Protein AF-A0A9W6PJT9-F1 (afdb_monomer_lite)

Structure (mmCIF, N/CA/C/O backbone):
data_AF-A0A9W6PJT9-F1
#
_entry.id   AF-A0A9W6PJT9-F1
#
loop_
_atom_site.group_PDB
_atom_site.id
_atom_site.type_symbol
_atom_site.label_atom_id
_atom_site.label_alt_id
_atom_site.label_comp_id
_atom_site.label_asym_id
_atom_site.label_entity_id
_atom_site.label_seq_id
_atom_site.pdbx_PDB_ins_code
_atom_site.Cartn_x
_atom_site.Cartn_y
_atom_site.Cartn_z
_atom_site.occupancy
_atom_site.B_iso_or_equiv
_atom_site.auth_seq_id
_atom_site.auth_comp_id
_atom_site.auth_asym_id
_atom_site.auth_atom_id
_atom_site.pdbx_PDB_model_num
ATOM 1 N N . MET A 1 1 ? -19.408 23.220 12.952 1.00 41.59 1 MET A N 1
ATOM 2 C CA . MET A 1 1 ? -18.026 22.718 12.835 1.00 41.59 1 MET A CA 1
ATOM 3 C C . MET A 1 1 ? -18.045 21.316 13.387 1.00 41.59 1 MET A C 1
ATOM 5 O O . MET A 1 1 ? -18.007 21.157 14.599 1.00 41.59 1 MET A O 1
ATOM 9 N N . THR A 1 2 ? -18.226 20.328 12.523 1.00 40.91 2 THR A N 1
ATOM 10 C CA . THR A 1 2 ? -18.274 18.939 12.970 1.00 40.91 2 THR A CA 1
ATOM 11 C C . THR A 1 2 ? -17.850 18.066 11.808 1.00 40.91 2 THR A C 1
ATOM 13 O O . THR A 1 2 ? -18.674 17.596 11.044 1.00 40.91 2 THR A O 1
ATOM 16 N N . ASP A 1 3 ? -16.543 17.905 11.677 1.00 43.69 3 ASP A N 1
ATOM 17 C CA . ASP A 1 3 ? -15.998 16.622 11.276 1.00 43.69 3 ASP A CA 1
ATOM 18 C C . ASP A 1 3 ? -14.969 16.288 12.339 1.00 43.69 3 ASP A C 1
ATOM 20 O O . ASP A 1 3 ? -13.822 16.737 12.326 1.00 43.69 3 ASP A O 1
ATOM 24 N N . THR A 1 4 ? -15.441 15.557 13.345 1.00 45.91 4 THR A N 1
ATOM 25 C CA . THR A 1 4 ? -14.575 14.762 14.199 1.00 45.91 4 THR A CA 1
ATOM 26 C C . THR A 1 4 ? -14.003 13.696 13.280 1.00 45.91 4 THR A C 1
ATOM 28 O O . THR A 1 4 ? -14.532 12.593 13.190 1.00 45.91 4 THR A O 1
ATOM 31 N N . GLY A 1 5 ? -12.966 14.068 12.529 1.00 44.97 5 GLY A N 1
ATOM 32 C CA . GLY A 1 5 ? -12.122 13.134 11.820 1.00 44.97 5 GLY A CA 1
ATOM 33 C C . GLY A 1 5 ? -11.509 12.248 12.883 1.00 44.97 5 GLY A C 1
ATOM 34 O O . GLY A 1 5 ? -10.502 12.601 13.493 1.00 44.97 5 GLY A O 1
ATOM 35 N N . THR A 1 6 ? -12.179 11.136 13.171 1.00 43.81 6 THR A N 1
ATOM 36 C CA . THR A 1 6 ? -11.587 10.003 13.850 1.00 43.81 6 THR A CA 1
ATOM 37 C C . THR A 1 6 ? -10.372 9.666 13.007 1.00 43.81 6 THR A C 1
ATOM 39 O O . THR A 1 6 ? -10.489 9.070 11.940 1.00 43.81 6 THR A O 1
ATOM 42 N N . THR A 1 7 ? -9.203 10.130 13.439 1.00 46.38 7 THR A N 1
ATOM 43 C CA . THR A 1 7 ? -7.914 9.611 13.015 1.00 46.38 7 THR A CA 1
ATOM 44 C C . THR A 1 7 ? -7.902 8.164 13.475 1.00 46.38 7 THR A C 1
ATOM 46 O O . THR A 1 7 ? -7.379 7.829 14.538 1.00 46.38 7 THR A O 1
ATOM 49 N N . ALA A 1 8 ? -8.582 7.314 12.698 1.00 49.00 8 ALA A N 1
ATOM 50 C CA . ALA A 1 8 ? -8.4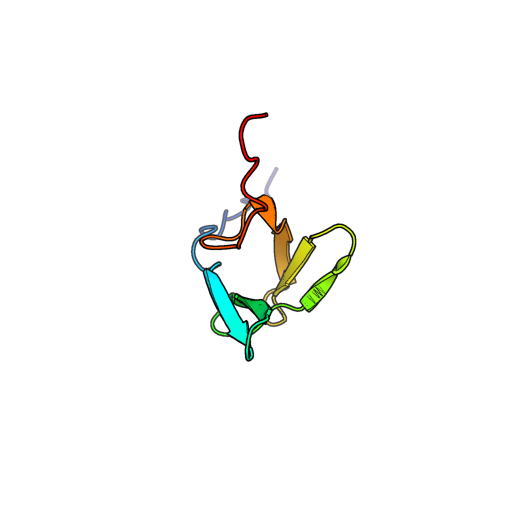20 5.882 12.738 1.00 49.00 8 ALA A CA 1
ATOM 51 C C . ALA A 1 8 ? -6.912 5.669 12.752 1.00 49.00 8 ALA A C 1
ATOM 53 O O . ALA A 1 8 ? -6.177 6.230 11.934 1.00 49.00 8 ALA A O 1
ATOM 54 N N . GLN A 1 9 ? -6.457 5.022 13.816 1.00 49.41 9 GLN A N 1
ATOM 55 C CA . GLN A 1 9 ? -5.056 4.771 14.070 1.00 49.41 9 GLN A CA 1
ATOM 56 C C . GLN A 1 9 ? -4.416 4.286 12.761 1.00 49.41 9 GLN A C 1
ATOM 58 O O . GLN A 1 9 ? -4.871 3.311 12.172 1.00 49.41 9 GLN A O 1
ATOM 63 N N . ARG A 1 10 ? -3.403 5.017 12.280 1.00 54.47 10 ARG A N 1
ATOM 64 C CA . ARG A 1 10 ? -2.606 4.757 11.063 1.00 54.47 10 ARG A CA 1
ATOM 65 C C . ARG A 1 10 ? -1.814 3.429 11.128 1.00 54.47 10 ARG A C 1
ATOM 67 O O . ARG A 1 10 ? -0.693 3.352 10.634 1.00 54.47 10 ARG A O 1
ATOM 74 N N . THR A 1 11 ? -2.301 2.412 11.829 1.00 63.03 11 THR A N 1
ATOM 75 C CA . THR A 1 11 ? -1.439 1.414 12.478 1.00 63.03 11 THR A CA 1
ATOM 76 C C . THR A 1 11 ? -1.319 0.069 11.785 1.00 63.03 11 THR A C 1
ATOM 78 O O . THR A 1 11 ? -0.463 -0.704 12.197 1.00 63.03 11 THR A O 1
ATOM 81 N N . ASP A 1 12 ? -2.054 -0.206 10.708 1.00 82.62 12 ASP A N 1
ATOM 82 C CA . ASP A 1 12 ? -2.081 -1.577 10.168 1.00 82.62 12 ASP A CA 1
ATOM 83 C C . ASP A 1 12 ? -1.391 -1.723 8.808 1.00 82.62 12 ASP A C 1
ATOM 85 O O . ASP A 1 12 ? -1.602 -2.714 8.113 1.00 82.62 12 ASP A O 1
ATOM 89 N N . TRP A 1 13 ? -0.592 -0.740 8.387 1.00 92.44 13 TRP A N 1
ATOM 90 C CA . TRP A 1 13 ? 0.227 -0.883 7.183 1.00 92.44 13 TRP A CA 1
ATOM 91 C C . TRP A 1 13 ? 1.501 -1.667 7.489 1.00 92.44 13 TRP A C 1
ATOM 93 O O . TRP A 1 13 ? 2.262 -1.307 8.387 1.00 92.44 13 TRP A O 1
ATOM 103 N N . HIS A 1 14 ? 1.781 -2.702 6.703 1.00 93.31 14 HIS A N 1
ATOM 104 C CA . HIS A 1 14 ? 3.054 -3.418 6.755 1.00 93.31 14 HIS A CA 1
ATOM 105 C C . HIS A 1 14 ? 3.448 -3.961 5.381 1.00 93.31 14 HIS A C 1
ATOM 107 O O . HIS A 1 14 ? 2.618 -4.102 4.485 1.00 93.31 14 HIS A O 1
ATOM 113 N N . THR A 1 15 ? 4.717 -4.324 5.216 1.00 93.81 15 THR A N 1
ATOM 114 C CA . THR A 1 15 ? 5.215 -4.941 3.980 1.00 93.81 15 THR A CA 1
ATOM 115 C C . THR A 1 15 ? 5.111 -6.464 4.053 1.00 93.81 15 THR A C 1
ATOM 117 O O . THR A 1 15 ? 5.565 -7.077 5.016 1.00 93.81 15 THR A O 1
ATOM 120 N N . THR A 1 16 ? 4.533 -7.087 3.028 1.00 93.38 16 THR A N 1
ATOM 121 C CA . THR A 1 16 ? 4.654 -8.526 2.747 1.00 93.38 16 THR A CA 1
ATOM 122 C C . THR A 1 16 ? 5.433 -8.743 1.449 1.00 93.38 16 THR A C 1
ATOM 124 O O . THR A 1 16 ? 5.786 -7.780 0.772 1.00 93.38 16 THR A O 1
ATOM 127 N N . HIS A 1 17 ? 5.703 -9.997 1.093 1.00 92.12 17 HIS A N 1
ATOM 128 C CA . HIS A 1 17 ? 6.371 -10.352 -0.156 1.00 92.12 17 HIS A CA 1
ATOM 129 C C . HIS A 1 17 ? 5.503 -11.303 -0.983 1.00 92.12 17 HIS A C 1
ATOM 131 O O . HIS A 1 17 ? 5.106 -12.367 -0.508 1.00 92.12 17 HIS A O 1
ATOM 137 N N . LEU A 1 18 ? 5.237 -10.929 -2.236 1.00 87.94 18 LEU A N 1
ATOM 138 C CA . LEU A 1 18 ? 4.682 -11.822 -3.249 1.00 87.94 18 LEU A CA 1
ATOM 139 C C . LEU A 1 18 ? 5.832 -12.271 -4.153 1.00 87.94 18 LEU A C 1
ATOM 141 O O . LEU A 1 18 ? 6.283 -11.542 -5.037 1.00 87.94 18 LEU A O 1
ATOM 145 N N . GLY A 1 19 ? 6.376 -13.453 -3.868 1.00 90.69 19 GLY A N 1
ATOM 146 C CA . GLY A 1 19 ? 7.669 -13.852 -4.422 1.00 90.69 19 GLY A CA 1
ATOM 147 C C . GLY A 1 19 ? 8.776 -12.928 -3.908 1.00 90.69 19 GLY A C 1
ATOM 148 O O . GLY A 1 19 ? 8.949 -12.790 -2.701 1.00 90.69 19 GLY A O 1
ATOM 149 N N . SER A 1 20 ? 9.516 -12.283 -4.812 1.00 89.06 20 SER A N 1
ATOM 150 C CA . SER A 1 20 ? 10.550 -11.294 -4.469 1.00 89.06 20 SER A CA 1
ATOM 151 C C . SER A 1 20 ? 10.042 -9.849 -4.439 1.00 89.06 20 SER A C 1
ATOM 153 O O . SER A 1 20 ? 10.825 -8.940 -4.172 1.00 89.06 20 SER A O 1
ATOM 155 N N . GLN A 1 21 ? 8.766 -9.611 -4.756 1.00 90.06 21 GLN A N 1
ATOM 156 C CA . GLN A 1 21 ? 8.210 -8.264 -4.823 1.00 90.06 21 GLN A CA 1
ATOM 157 C C . GLN A 1 21 ? 7.628 -7.852 -3.462 1.00 90.06 21 GLN A C 1
ATOM 159 O O . GLN A 1 21 ? 6.732 -8.542 -2.968 1.00 90.06 21 GLN A O 1
ATOM 164 N N . PRO A 1 22 ? 8.096 -6.746 -2.853 1.00 92.19 22 PRO A N 1
ATOM 165 C CA . PRO A 1 22 ? 7.447 -6.168 -1.680 1.00 92.19 22 PRO A CA 1
ATOM 166 C C . PRO A 1 22 ? 6.062 -5.630 -2.066 1.00 92.19 22 PRO A C 1
ATOM 168 O O . PRO A 1 22 ? 5.909 -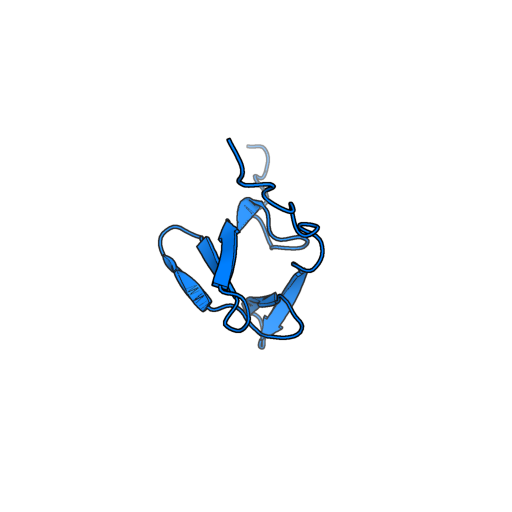4.999 -3.112 1.00 92.19 22 PRO A O 1
ATOM 171 N N . ILE A 1 23 ? 5.058 -5.873 -1.224 1.00 93.62 23 ILE A N 1
ATOM 172 C CA . ILE A 1 23 ? 3.684 -5.384 -1.404 1.00 93.62 23 ILE A CA 1
ATOM 173 C C . ILE A 1 23 ? 3.154 -4.871 -0.058 1.00 93.62 23 ILE A C 1
ATOM 175 O O . ILE A 1 23 ? 3.317 -5.566 0.951 1.00 93.62 23 ILE A O 1
ATOM 179 N N . PRO A 1 24 ? 2.518 -3.688 0.010 1.00 94.56 24 PRO A N 1
ATOM 180 C CA . PRO A 1 24 ? 1.887 -3.219 1.232 1.00 94.56 24 PRO A CA 1
ATOM 181 C C . PRO A 1 24 ? 0.605 -4.002 1.510 1.00 94.56 24 PRO A C 1
ATOM 183 O O . PRO A 1 24 ? -0.177 -4.317 0.612 1.00 94.56 24 PRO A O 1
ATOM 186 N N . VAL A 1 25 ? 0.375 -4.290 2.780 1.00 94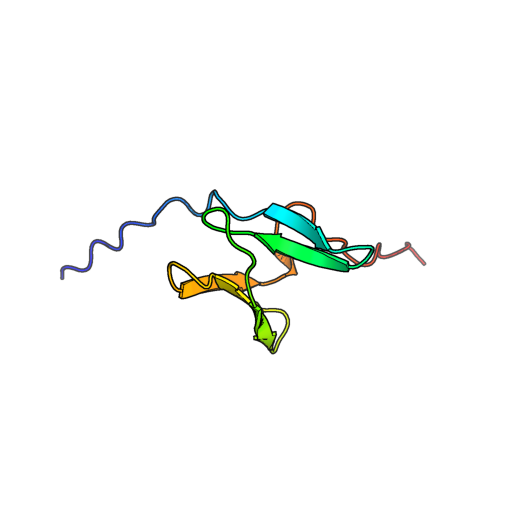.06 25 VAL A N 1
ATOM 187 C CA . VAL A 1 25 ? -0.853 -4.901 3.280 1.00 94.06 25 VAL A CA 1
ATOM 188 C C . VAL A 1 25 ? -1.464 -3.967 4.304 1.00 94.06 25 VAL A C 1
ATOM 190 O O . VAL A 1 25 ? -0.750 -3.395 5.127 1.00 94.06 25 VAL A O 1
ATOM 193 N N . HIS A 1 26 ? -2.784 -3.850 4.242 1.00 93.31 26 HIS A N 1
ATOM 194 C CA . HIS A 1 26 ? -3.599 -3.126 5.201 1.00 93.31 26 HIS A CA 1
ATOM 195 C C . HIS A 1 26 ? -4.928 -3.858 5.394 1.00 93.31 26 HIS A C 1
ATOM 197 O O . HIS A 1 26 ? -5.425 -4.509 4.475 1.00 93.31 26 HIS A O 1
ATOM 203 N N . CYS A 1 27 ? -5.486 -3.825 6.605 1.00 90.31 27 CYS A N 1
ATOM 204 C CA . CYS A 1 27 ? -6.706 -4.571 6.955 1.00 90.31 27 CYS A CA 1
ATOM 205 C C . CYS A 1 27 ? -6.643 -6.080 6.614 1.00 90.31 27 CYS A C 1
ATOM 207 O O . CYS A 1 27 ? -7.661 -6.697 6.296 1.00 90.31 27 CYS A O 1
ATOM 209 N N . GLY A 1 28 ? -5.446 -6.682 6.624 1.00 89.38 28 GLY A N 1
ATOM 210 C CA . GLY A 1 28 ? -5.241 -8.082 6.231 1.00 89.38 28 GLY A CA 1
ATOM 211 C C . GLY A 1 28 ? -5.404 -8.364 4.730 1.00 89.38 28 GLY A C 1
ATOM 212 O O . GLY A 1 28 ? -5.493 -9.527 4.336 1.00 89.38 28 GLY A O 1
ATOM 213 N N . ARG A 1 29 ? -5.448 -7.328 3.881 1.00 89.81 29 ARG A N 1
ATOM 214 C CA . ARG A 1 29 ? -5.529 -7.438 2.419 1.00 89.81 29 ARG A CA 1
ATOM 215 C C . ARG A 1 29 ? -4.365 -6.738 1.733 1.00 89.81 29 ARG A C 1
ATOM 217 O O . ARG A 1 29 ? -3.813 -5.773 2.252 1.00 89.81 29 ARG A O 1
ATOM 224 N N . LEU A 1 30 ? -4.010 -7.230 0.547 1.00 92.50 30 LEU A N 1
ATOM 225 C CA . LEU A 1 30 ? -3.048 -6.553 -0.318 1.00 92.50 30 LEU A CA 1
ATOM 226 C C . LEU A 1 30 ? -3.634 -5.216 -0.783 1.00 92.50 30 LEU A C 1
ATOM 228 O O . LEU A 1 30 ? -4.808 -5.146 -1.155 1.00 92.50 30 LEU A O 1
ATOM 232 N N . ALA A 1 31 ? -2.804 -4.181 -0.764 1.00 93.88 31 ALA A N 1
ATOM 233 C CA . ALA A 1 31 ? -3.101 -2.915 -1.411 1.00 93.88 31 ALA A CA 1
ATOM 234 C C . ALA A 1 31 ? -2.756 -2.973 -2.906 1.00 93.88 31 ALA A C 1
ATOM 236 O O . ALA A 1 31 ? -1.977 -3.826 -3.339 1.00 93.88 31 ALA A O 1
ATOM 237 N N . TYR A 1 32 ? -3.315 -2.050 -3.682 1.00 92.75 32 TYR A N 1
ATOM 238 C CA . TYR A 1 32 ? -2.937 -1.827 -5.079 1.00 92.75 32 TYR A CA 1
ATOM 239 C C . TYR A 1 32 ? -2.194 -0.503 -5.239 1.00 92.75 32 TYR A C 1
ATOM 241 O O . TYR A 1 32 ? -2.418 0.441 -4.483 1.00 9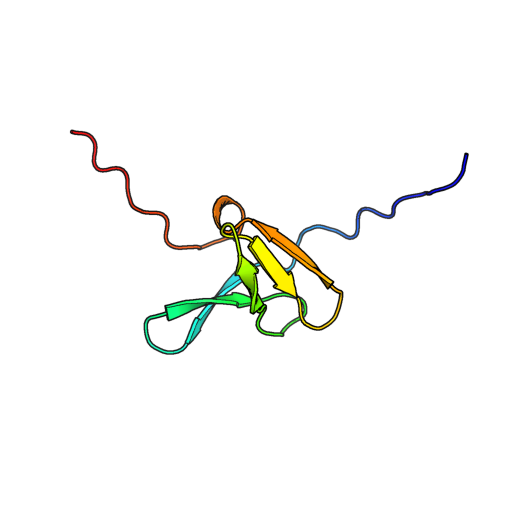2.75 32 TYR A O 1
ATOM 249 N N . ASP A 1 33 ? -1.293 -0.467 -6.216 1.00 93.75 33 ASP A N 1
ATOM 250 C CA . ASP A 1 33 ? -0.572 0.737 -6.626 1.00 93.75 33 ASP A CA 1
ATOM 251 C C . ASP A 1 33 ? -1.546 1.677 -7.354 1.00 93.75 33 ASP A C 1
ATOM 253 O O . ASP A 1 33 ? -2.270 1.241 -8.254 1.00 93.75 33 ASP A O 1
ATOM 257 N N . ILE A 1 34 ? -1.590 2.940 -6.929 1.00 92.50 34 ILE A N 1
ATOM 258 C CA . ILE A 1 34 ? -2.458 3.992 -7.484 1.00 92.50 34 ILE A CA 1
ATOM 259 C C . ILE A 1 34 ? -1.654 5.129 -8.132 1.00 92.50 34 ILE A C 1
ATOM 261 O O . ILE A 1 34 ? -2.147 6.250 -8.239 1.00 92.50 34 ILE A O 1
ATOM 265 N N . ASP A 1 35 ? -0.434 4.824 -8.582 1.00 87.19 35 ASP A N 1
ATOM 266 C CA . ASP A 1 35 ? 0.558 5.737 -9.149 1.00 87.19 35 ASP A CA 1
ATOM 267 C C . ASP A 1 35 ? 1.283 6.614 -8.112 1.00 87.19 35 ASP A C 1
ATOM 269 O O . ASP A 1 35 ? 0.951 6.687 -6.930 1.00 87.19 35 ASP A O 1
ATOM 273 N N . LEU A 1 36 ? 2.360 7.272 -8.563 1.00 88.00 36 LEU A N 1
ATOM 274 C CA . LEU A 1 36 ? 3.196 8.192 -7.771 1.00 88.00 36 LEU A CA 1
ATOM 275 C C . LEU A 1 36 ? 3.796 7.583 -6.490 1.00 88.00 36 LEU A C 1
ATOM 277 O O . LEU A 1 36 ? 4.248 8.303 -5.597 1.00 88.00 36 LEU A O 1
ATOM 281 N N . GLY A 1 37 ? 3.879 6.254 -6.422 1.00 89.94 37 GLY A N 1
ATOM 282 C CA . GLY A 1 37 ? 4.361 5.554 -5.239 1.00 89.94 37 GLY A CA 1
ATOM 283 C C . GLY A 1 37 ? 3.376 5.630 -4.076 1.00 89.94 37 GLY A C 1
ATOM 284 O O . GLY A 1 37 ? 3.810 5.564 -2.924 1.00 89.94 37 GLY A O 1
ATOM 285 N N . GLU A 1 38 ? 2.085 5.783 -4.356 1.00 93.94 38 GLU A N 1
ATOM 286 C CA . GLU A 1 38 ? 1.001 5.632 -3.396 1.00 93.94 38 GLU A CA 1
ATOM 287 C C . GLU A 1 38 ? 0.292 4.292 -3.584 1.00 93.94 38 GLU A C 1
ATOM 289 O O . GLU A 1 38 ? 0.224 3.735 -4.677 1.00 93.94 38 GLU A O 1
ATOM 294 N N . TRP A 1 39 ? -0.209 3.759 -2.478 1.00 95.19 39 TRP A N 1
ATOM 295 C CA . TRP A 1 39 ? -0.910 2.488 -2.423 1.00 95.19 39 TRP A CA 1
ATOM 296 C C . TRP A 1 39 ? -2.231 2.673 -1.700 1.00 95.19 39 TRP A C 1
ATOM 298 O O . TRP A 1 39 ? -2.284 3.373 -0.688 1.00 95.19 39 TRP A O 1
ATOM 308 N N . GLU A 1 40 ? -3.275 2.022 -2.200 1.00 95.12 40 GLU A N 1
ATOM 309 C CA . GLU A 1 40 ? -4.632 2.094 -1.663 1.00 95.12 40 GLU A CA 1
ATOM 310 C C . GLU A 1 40 ? -5.098 0.716 -1.187 1.00 95.12 40 GLU A C 1
ATOM 312 O O . GLU A 1 40 ? -4.908 -0.310 -1.849 1.00 95.12 40 GLU A O 1
ATOM 317 N N . CYS A 1 41 ? -5.683 0.680 0.008 1.00 93.06 41 CYS A N 1
ATOM 318 C CA . CYS A 1 41 ? -6.233 -0.535 0.582 1.00 93.06 41 CYS A CA 1
ATOM 319 C C . CYS A 1 41 ? -7.557 -0.898 -0.093 1.00 93.06 41 CYS A C 1
ATOM 321 O O . CYS A 1 41 ? -8.535 -0.170 0.024 1.00 93.06 41 CYS A O 1
ATOM 323 N N . ALA A 1 42 ? -7.644 -2.101 -0.660 1.00 88.94 42 ALA A N 1
ATOM 324 C CA . ALA A 1 42 ? -8.854 -2.592 -1.322 1.00 88.94 42 ALA A CA 1
ATOM 325 C C . ALA A 1 42 ? -10.063 -2.865 -0.400 1.00 88.94 42 ALA A C 1
ATOM 327 O O . ALA A 1 42 ? -11.099 -3.325 -0.877 1.00 88.94 42 ALA A O 1
ATOM 328 N N . TRP A 1 43 ? -9.932 -2.702 0.923 1.00 90.38 43 TRP A N 1
ATOM 329 C CA . TRP A 1 43 ? -11.053 -2.852 1.864 1.00 90.38 43 TRP A CA 1
ATOM 330 C C . TRP A 1 43 ? -11.636 -1.508 2.305 1.00 90.38 43 TRP A C 1
ATOM 332 O O . TRP A 1 43 ? -12.855 -1.366 2.345 1.00 90.38 43 TRP A O 1
ATOM 342 N N . CYS A 1 44 ? -10.782 -0.585 2.749 1.00 91.00 44 CYS A N 1
ATOM 343 C CA . CYS A 1 44 ? -11.195 0.638 3.447 1.00 91.00 44 CYS A CA 1
ATOM 344 C C . CYS A 1 44 ? -10.834 1.926 2.701 1.00 91.00 44 CYS A C 1
ATOM 346 O O . CYS A 1 44 ? -11.064 2.999 3.251 1.00 91.00 44 CYS A O 1
ATOM 348 N N . ASP A 1 45 ? -10.230 1.819 1.515 1.00 90.44 45 ASP A N 1
ATOM 349 C CA . ASP A 1 45 ? -9.765 2.937 0.689 1.00 90.44 45 ASP A CA 1
ATOM 350 C C . ASP A 1 45 ? -8.717 3.845 1.370 1.00 90.44 45 ASP A C 1
ATOM 352 O O . ASP A 1 45 ? -8.416 4.935 0.881 1.00 90.44 45 ASP A O 1
ATOM 356 N N . ASP A 1 46 ? -8.124 3.407 2.492 1.00 91.44 46 ASP A N 1
ATOM 357 C CA . ASP A 1 46 ? -7.002 4.120 3.109 1.00 91.44 46 ASP A CA 1
ATOM 358 C C . ASP A 1 46 ? -5.790 4.111 2.175 1.00 91.44 46 ASP A C 1
ATOM 360 O O . ASP A 1 46 ? -5.556 3.146 1.437 1.00 91.44 46 ASP A O 1
ATOM 364 N N . ARG A 1 47 ? -4.998 5.183 2.233 1.00 93.19 47 ARG A N 1
ATOM 365 C CA . ARG A 1 47 ? -3.863 5.405 1.337 1.00 93.19 47 ARG A CA 1
ATOM 366 C C . ARG A 1 47 ? -2.573 5.593 2.100 1.00 93.19 47 ARG A C 1
ATOM 368 O O . ARG A 1 47 ? -2.505 6.311 3.099 1.00 93.19 47 ARG A O 1
ATOM 375 N N . ILE A 1 48 ? -1.503 5.036 1.549 1.00 92.38 48 ILE A N 1
ATOM 376 C CA . ILE A 1 48 ? -0.159 5.238 2.066 1.00 92.38 48 ILE A CA 1
ATOM 377 C C . ILE A 1 48 ? 0.831 5.486 0.939 1.00 92.38 48 ILE A C 1
ATOM 379 O O . ILE A 1 48 ? 0.863 4.798 -0.076 1.00 92.38 48 ILE A O 1
ATOM 383 N N . HIS A 1 49 ? 1.709 6.461 1.141 1.0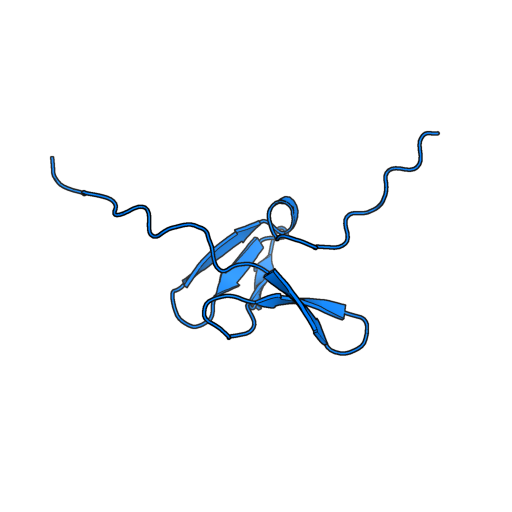0 93.25 49 HIS A N 1
ATOM 384 C CA . HIS A 1 49 ? 2.868 6.610 0.278 1.00 93.25 49 HIS A CA 1
ATOM 385 C C . HIS A 1 49 ? 3.907 5.548 0.640 1.00 93.25 49 HIS A C 1
ATOM 387 O O . HIS A 1 49 ? 4.242 5.379 1.809 1.00 93.25 49 HIS A O 1
ATOM 393 N N . VAL A 1 50 ? 4.505 4.910 -0.360 1.00 90.75 50 VAL A N 1
ATOM 394 C CA . VAL A 1 50 ? 5.511 3.851 -0.240 1.00 90.75 50 VAL A CA 1
ATOM 395 C C . VAL A 1 50 ? 6.671 4.170 0.721 1.00 90.75 50 VAL A C 1
ATOM 397 O O . VAL A 1 50 ? 7.145 3.299 1.441 1.00 90.75 50 VAL A O 1
ATOM 400 N N . ARG A 1 51 ? 7.088 5.443 0.818 1.00 90.88 51 ARG A N 1
ATOM 401 C CA . ARG A 1 51 ? 8.123 5.909 1.765 1.00 90.88 51 ARG A CA 1
ATOM 402 C C . ARG A 1 51 ? 7.714 5.813 3.241 1.00 90.88 51 ARG A C 1
ATOM 404 O O . ARG A 1 51 ? 8.565 5.904 4.113 1.00 90.88 51 ARG A O 1
ATOM 411 N N . ASN A 1 52 ? 6.416 5.700 3.500 1.00 91.25 52 ASN A N 1
ATOM 412 C CA . ASN A 1 52 ? 5.824 5.611 4.828 1.00 91.25 52 ASN A CA 1
ATOM 413 C C . ASN A 1 52 ? 5.401 4.175 5.173 1.00 91.25 52 ASN A C 1
ATOM 415 O O . ASN A 1 52 ? 4.978 3.949 6.303 1.00 91.25 52 ASN A O 1
ATOM 419 N N . VAL A 1 53 ? 5.480 3.225 4.230 1.00 91.75 53 VAL A N 1
ATOM 420 C CA . VAL A 1 53 ? 5.109 1.826 4.474 1.00 91.75 53 VAL A CA 1
ATOM 421 C C . VAL A 1 53 ? 6.181 1.171 5.354 1.00 91.75 53 VAL A C 1
ATOM 423 O O . VAL A 1 53 ? 7.345 1.093 4.948 1.00 91.75 53 VAL A O 1
ATOM 426 N N . PRO A 1 54 ? 5.830 0.665 6.548 1.00 90.38 54 PRO A N 1
ATOM 427 C CA . PRO A 1 54 ? 6.793 0.007 7.421 1.00 90.38 54 PRO A CA 1
ATOM 428 C C . PRO A 1 54 ? 7.427 -1.226 6.766 1.00 90.38 54 PRO A C 1
ATOM 430 O O . PRO A 1 54 ? 6.738 -2.090 6.216 1.00 90.38 54 PRO A O 1
ATOM 433 N N . GLY A 1 55 ? 8.756 -1.316 6.843 1.00 87.44 55 GLY A N 1
ATOM 434 C CA . GLY A 1 55 ? 9.526 -2.423 6.269 1.00 87.44 55 GLY A CA 1
ATOM 435 C C . GLY A 1 55 ? 9.657 -2.383 4.745 1.00 87.44 55 GLY A C 1
ATOM 436 O O . GLY A 1 55 ? 10.156 -3.348 4.169 1.00 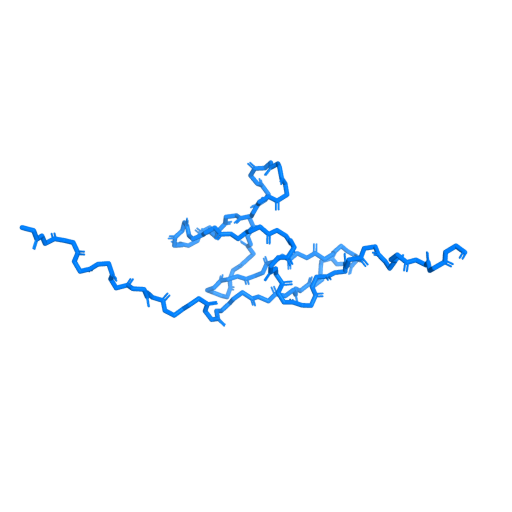87.44 55 GLY A O 1
ATOM 437 N N . TRP A 1 56 ? 9.230 -1.296 4.092 1.00 91.25 56 TRP A N 1
ATOM 438 C CA . TRP A 1 56 ? 9.390 -1.174 2.652 1.00 91.25 56 TRP A CA 1
ATOM 439 C C . TRP A 1 56 ? 10.872 -1.074 2.285 1.00 91.25 56 TRP A C 1
ATOM 441 O O . TRP A 1 56 ? 11.603 -0.291 2.901 1.00 91.25 56 TRP A O 1
ATOM 451 N N . PRO A 1 57 ? 11.353 -1.828 1.281 1.00 88.00 57 PRO A N 1
ATOM 452 C CA . PRO A 1 57 ? 12.732 -1.710 0.845 1.00 88.00 57 PRO A CA 1
ATOM 453 C C . PRO A 1 57 ? 12.936 -0.344 0.195 1.00 88.00 57 PRO A C 1
ATOM 455 O O . PRO A 1 57 ? 12.504 -0.072 -0.927 1.00 88.00 57 PRO A O 1
ATOM 458 N N . HIS A 1 58 ? 13.604 0.544 0.919 1.00 79.50 58 HIS A N 1
ATOM 459 C CA . HIS A 1 58 ? 14.094 1.790 0.359 1.00 79.50 58 HIS A CA 1
ATOM 460 C C . HIS A 1 58 ? 15.435 1.525 -0.323 1.00 79.50 58 HIS A C 1
ATOM 462 O O . HIS A 1 58 ? 16.242 0.757 0.212 1.00 79.50 58 HIS A O 1
ATOM 468 N N . PRO A 1 59 ? 15.713 2.159 -1.477 1.00 71.56 59 PRO A N 1
ATOM 469 C CA . PRO A 1 59 ? 17.059 2.162 -2.019 1.00 71.56 59 PRO A CA 1
ATOM 470 C C . PRO A 1 59 ? 17.981 2.675 -0.918 1.00 71.56 59 PRO A C 1
ATOM 472 O O . PRO A 1 59 ? 17.829 3.811 -0.458 1.00 71.56 59 PRO A O 1
ATOM 475 N N . VAL A 1 60 ? 18.902 1.830 -0.456 1.00 66.06 60 VAL A N 1
ATOM 476 C CA . VAL A 1 60 ? 19.943 2.281 0.458 1.00 66.06 60 VAL A CA 1
ATOM 477 C C . VAL A 1 60 ? 20.703 3.343 -0.317 1.00 66.06 60 VAL A C 1
ATOM 479 O O . VAL A 1 60 ? 21.353 3.036 -1.317 1.00 66.06 60 VAL A O 1
ATOM 482 N N . ARG A 1 61 ? 20.587 4.610 0.095 1.00 65.00 61 ARG A N 1
ATOM 483 C CA . ARG A 1 61 ? 21.548 5.619 -0.339 1.00 65.00 61 ARG A CA 1
ATOM 484 C C . ARG A 1 61 ? 22.885 5.163 0.218 1.00 65.00 61 ARG A C 1
ATOM 486 O O . ARG A 1 61 ? 23.171 5.379 1.392 1.00 65.00 61 ARG A O 1
ATOM 493 N N . LEU A 1 62 ? 23.663 4.476 -0.610 1.00 58.06 62 LEU A N 1
ATOM 494 C CA . LEU A 1 62 ? 25.068 4.266 -0.324 1.00 58.06 62 LEU A CA 1
ATOM 495 C C . LEU A 1 62 ? 25.689 5.667 -0.228 1.00 58.06 62 LEU A C 1
ATOM 497 O O . LEU A 1 62 ? 25.472 6.470 -1.144 1.00 58.06 62 LEU A O 1
ATOM 501 N N . PRO A 1 63 ? 26.368 6.010 0.880 1.00 62.78 63 PRO A N 1
ATOM 502 C CA . PRO A 1 63 ? 27.180 7.214 0.895 1.00 62.78 63 PRO A CA 1
ATOM 503 C C . PRO A 1 63 ? 28.195 7.088 -0.248 1.00 62.78 63 PRO A C 1
ATOM 505 O O . PRO A 1 63 ? 28.835 6.044 -0.388 1.00 62.78 63 PRO A O 1
ATOM 508 N N . GLN A 1 64 ? 28.235 8.109 -1.107 1.00 57.78 64 GLN A N 1
ATOM 509 C CA . GLN A 1 64 ? 29.272 8.244 -2.129 1.00 57.78 64 GLN A CA 1
ATOM 510 C C . GLN A 1 64 ? 30.634 8.458 -1.476 1.00 57.78 64 GLN A C 1
ATOM 512 O O . GLN A 1 64 ? 30.668 9.117 -0.410 1.00 57.78 64 GLN A O 1
#

Foldseek 3Di:
DDDPPPPPPPPAWAWDDPPPDTFIDGPNDTWDDPDPQKTAHPPPRDIDRLVPGHPRDDPPPDDD

Secondary structure (DSSP, 8-state):
---------S---EEEEETTEEEEEETTEEEEE-STTEEEETTT--EEEGGGSTT---------

pLDDT: mean 81.05, std 17.64, range [40.91, 95.19]

Radius of gyration: 13.95 Å; chains: 1; bounding box: 48×37×23 Å

Organism: NCBI:txid2065

Sequence (64 aa):
MTDTGTTAQRTDWHTTHLGSQPIPVHCGRLAYDIDLGEWECAWCDDRIHVRNVPGWPHPVRLPQ